Protein AF-A0AAP2DRD6-F1 (afdb_monomer_lite)

Foldseek 3Di:
DLVVLLVQLVVLVVQLVVLLVVCPPPPCSLVSLVVSLVRQVVSLLVVLVVCLVVVHPPNVLSVVLNVLSVVLVVVVVVVVPPPPDPDPPVNVSCSSHVSSVVSSVSSSVVSVCRVCVPDPPDDPPDPPDDD

pLDDT: mean 82.58, std 11.47, range [49.0, 95.38]

Sequence (131 aa):
MKYLDLAIQTIIFVFGMVMLFVSWGEADWPFAILYAQALLGPWQMTSSIVSVIAKAPFHRKKRLHLLLAAVYLIVLYACGNMSGVSISGRFFSILLTVPAWALAIFYYILTWQWVFPRIRKGGNFLPNLSF

Radius of gyration: 19.43 Å; chains: 1; bounding box: 36×37×69 Å

Secondary structure (DSSP, 8-state):
-HHHHHHHHHHHHHHHHHHHHHTTTSTTHHHHHHHHHHHHHHHHHHHHHHHHHTT-TTHHHHHHHHHHHHHHHHHHHHHHH-TT----HHHHHHHHHHHHHHHHHHHHHHHHHHHS----S-----TT---

Organism: NCBI:txid2782349

Structure (mmCIF, N/CA/C/O backbone):
data_AF-A0AAP2DRD6-F1
#
_entry.id   AF-A0AAP2DRD6-F1
#
loop_
_atom_site.group_PDB
_atom_site.id
_atom_site.type_symbol
_atom_site.label_atom_id
_atom_site.label_alt_id
_atom_site.label_comp_id
_atom_site.label_asym_id
_atom_site.label_entity_id
_atom_site.label_seq_id
_atom_site.pdbx_PDB_ins_code
_atom_site.Cartn_x
_atom_site.Cartn_y
_atom_site.Cartn_z
_atom_site.occupancy
_atom_site.B_iso_or_equiv
_atom_site.auth_seq_id
_atom_site.auth_comp_id
_atom_site.auth_asym_id
_atom_site.auth_atom_id
_atom_site.pdbx_PDB_model_num
ATOM 1 N N . MET A 1 1 ? -17.073 0.224 9.174 1.00 70.88 1 MET A N 1
ATOM 2 C CA . MET A 1 1 ? -15.954 0.636 8.293 1.00 70.88 1 MET A CA 1
ATOM 3 C C . MET A 1 1 ? -14.804 -0.378 8.282 1.00 70.88 1 MET A C 1
ATOM 5 O O . MET A 1 1 ? -14.449 -0.807 7.201 1.00 70.88 1 MET A O 1
ATOM 9 N N . LYS A 1 2 ? -14.250 -0.828 9.425 1.00 81.56 2 LYS A N 1
ATOM 10 C CA . LYS A 1 2 ? -13.060 -1.718 9.445 1.00 81.56 2 LYS A CA 1
ATOM 11 C C . LYS A 1 2 ? -13.171 -3.029 8.635 1.00 81.56 2 LYS A C 1
ATOM 13 O O . LYS A 1 2 ? -12.217 -3.401 7.971 1.00 81.56 2 LYS A O 1
ATOM 18 N N . TYR A 1 3 ? -14.326 -3.704 8.662 1.00 87.06 3 TYR A N 1
ATOM 19 C CA . TYR A 1 3 ? -14.547 -4.940 7.894 1.00 87.06 3 TYR A CA 1
ATOM 20 C C . TYR A 1 3 ? -14.652 -4.681 6.387 1.00 87.06 3 TYR A C 1
ATOM 22 O O . TYR A 1 3 ? -14.116 -5.450 5.603 1.00 87.06 3 TYR A O 1
ATOM 30 N N . LEU A 1 4 ? -15.297 -3.574 6.000 1.00 87.12 4 LEU A N 1
ATOM 31 C CA . LEU A 1 4 ? -15.389 -3.132 4.607 1.00 87.12 4 LEU A CA 1
ATOM 32 C C . LEU A 1 4 ? -14.004 -2.763 4.062 1.00 87.12 4 LEU A C 1
ATOM 34 O O . LEU A 1 4 ? -13.639 -3.184 2.973 1.00 87.12 4 LEU A O 1
ATOM 38 N N . ASP A 1 5 ? -13.224 -2.025 4.856 1.00 87.31 5 ASP A N 1
ATOM 39 C CA . ASP A 1 5 ? -11.844 -1.661 4.532 1.00 87.31 5 ASP A CA 1
ATOM 40 C C . ASP A 1 5 ? -10.975 -2.904 4.319 1.00 87.31 5 ASP A C 1
ATOM 42 O O . ASP A 1 5 ? -10.268 -2.991 3.320 1.00 87.31 5 ASP A O 1
ATOM 46 N N . LEU A 1 6 ? -11.079 -3.895 5.213 1.00 89.81 6 LEU A N 1
ATOM 47 C CA . LEU A 1 6 ? -10.365 -5.156 5.051 1.00 89.81 6 LEU A CA 1
ATOM 48 C C . LEU A 1 6 ? -10.82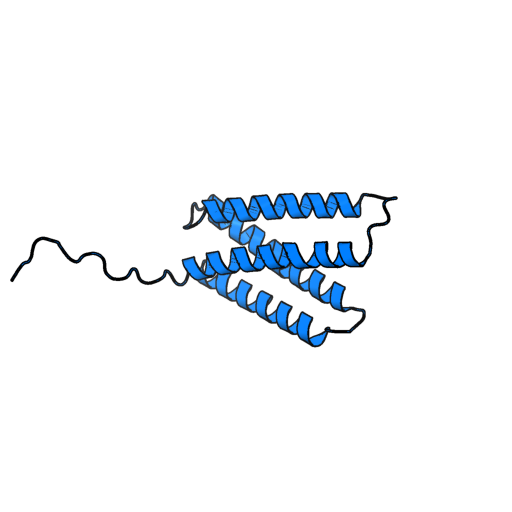4 -5.910 3.800 1.00 89.81 6 LEU A C 1
ATOM 50 O O . LEU A 1 6 ? -9.978 -6.329 3.026 1.00 89.81 6 LEU A O 1
ATOM 54 N N . ALA A 1 7 ? -12.135 -6.053 3.583 1.00 90.94 7 ALA A N 1
ATOM 55 C CA . ALA A 1 7 ? -12.675 -6.784 2.440 1.00 90.94 7 ALA A CA 1
ATOM 56 C C . ALA A 1 7 ? -12.221 -6.175 1.106 1.00 90.94 7 ALA A C 1
ATOM 58 O O . ALA A 1 7 ? -11.710 -6.892 0.250 1.00 90.94 7 ALA A O 1
ATOM 59 N N . ILE A 1 8 ? -12.342 -4.853 0.952 1.00 89.12 8 ILE A N 1
ATOM 60 C CA . ILE A 1 8 ? -11.920 -4.151 -0.266 1.00 89.12 8 ILE A CA 1
ATOM 61 C C . ILE A 1 8 ? -10.408 -4.277 -0.458 1.00 89.12 8 ILE A C 1
ATOM 63 O O . ILE A 1 8 ? -9.962 -4.596 -1.558 1.00 89.12 8 ILE A O 1
ATOM 67 N N . GLN A 1 9 ? -9.613 -4.117 0.605 1.00 89.12 9 GLN A N 1
ATOM 68 C CA . GLN A 1 9 ? -8.172 -4.335 0.510 1.00 89.12 9 GLN A CA 1
ATOM 69 C C . GLN A 1 9 ? -7.824 -5.768 0.125 1.00 89.12 9 GLN A C 1
ATOM 71 O O . GLN A 1 9 ? -6.981 -5.949 -0.741 1.00 89.12 9 GLN A O 1
ATOM 76 N N . THR A 1 10 ? -8.455 -6.781 0.721 1.00 90.69 10 THR A N 1
ATOM 77 C CA . THR A 1 10 ? -8.211 -8.185 0.374 1.00 90.69 10 THR A CA 1
ATOM 78 C C . THR A 1 10 ? -8.556 -8.445 -1.089 1.00 90.69 10 THR A C 1
ATOM 80 O O . THR A 1 10 ? -7.755 -9.061 -1.783 1.00 90.69 10 THR A O 1
ATOM 83 N N . ILE A 1 11 ? -9.692 -7.937 -1.581 1.00 90.00 11 ILE A N 1
ATOM 84 C CA . ILE A 1 11 ? -10.097 -8.087 -2.987 1.00 90.00 11 ILE A CA 1
ATOM 85 C C . ILE A 1 11 ? -9.059 -7.453 -3.915 1.00 90.00 11 ILE A C 1
AT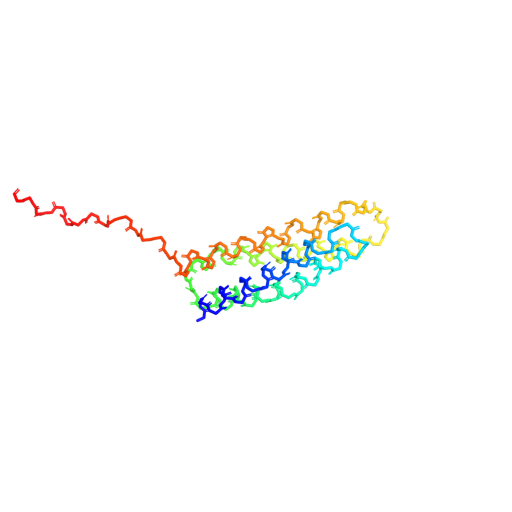OM 87 O O . ILE A 1 11 ? -8.573 -8.121 -4.822 1.00 90.00 11 ILE A O 1
ATOM 91 N N . ILE A 1 12 ? -8.679 -6.195 -3.673 1.00 86.19 12 ILE A N 1
ATOM 92 C CA . ILE A 1 12 ? -7.714 -5.487 -4.526 1.00 86.19 12 ILE A CA 1
ATOM 93 C C . ILE A 1 12 ? -6.322 -6.128 -4.429 1.00 86.19 12 ILE A C 1
ATOM 95 O O . ILE A 1 12 ? -5.630 -6.243 -5.435 1.00 86.19 12 ILE A O 1
ATOM 99 N N . PHE A 1 13 ? -5.909 -6.580 -3.244 1.00 86.06 13 PHE A N 1
ATOM 100 C CA . PHE A 1 13 ? -4.612 -7.224 -3.037 1.00 86.06 13 PHE A CA 1
ATOM 101 C C . PHE A 1 13 ? -4.537 -8.577 -3.752 1.00 86.06 13 PHE A C 1
ATOM 103 O O . PHE A 1 13 ? -3.557 -8.851 -4.439 1.00 86.06 13 PHE A O 1
ATOM 110 N N . VAL A 1 14 ? -5.587 -9.401 -3.650 1.00 88.56 14 VAL A N 1
ATOM 111 C CA . VAL A 1 14 ? -5.694 -10.671 -4.385 1.00 88.56 14 VAL A CA 1
ATOM 112 C C . VAL A 1 14 ? -5.745 -10.418 -5.888 1.00 88.56 14 VAL A C 1
ATOM 114 O O . VAL A 1 14 ? -5.010 -11.063 -6.627 1.00 88.56 14 VAL A O 1
ATOM 117 N N . PHE A 1 15 ? -6.545 -9.451 -6.340 1.00 85.19 15 PHE A N 1
ATOM 118 C CA . PHE A 1 15 ? -6.602 -9.062 -7.748 1.00 85.19 15 PHE A CA 1
ATOM 119 C C . PHE A 1 15 ? -5.227 -8.628 -8.270 1.00 85.19 15 PHE A C 1
ATOM 121 O O . PHE A 1 15 ? -4.784 -9.114 -9.306 1.00 85.19 15 PHE A O 1
ATOM 128 N N . GLY A 1 16 ? -4.513 -7.787 -7.517 1.00 82.00 16 GLY A N 1
ATOM 129 C CA . GLY A 1 16 ? -3.147 -7.385 -7.832 1.00 82.00 16 GLY A CA 1
ATOM 130 C C . GLY A 1 16 ? -2.209 -8.586 -7.938 1.00 82.00 16 GLY A C 1
ATOM 131 O O . GLY A 1 16 ? -1.508 -8.715 -8.930 1.00 82.00 16 GLY A O 1
ATOM 132 N N . 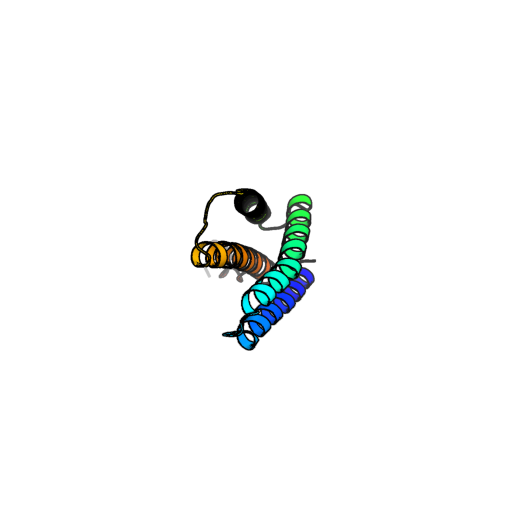MET A 1 17 ? -2.242 -9.509 -6.974 1.00 83.88 17 MET A N 1
ATOM 133 C CA . MET A 1 17 ? -1.425 -10.730 -7.003 1.00 83.88 17 MET A CA 1
ATOM 134 C C . MET A 1 17 ? -1.730 -11.623 -8.213 1.00 83.88 17 MET A C 1
ATOM 136 O O . MET A 1 17 ? -0.802 -12.150 -8.820 1.00 83.88 17 MET A O 1
ATOM 140 N N . VAL A 1 18 ? -3.005 -11.776 -8.583 1.00 86.06 18 VAL A N 1
ATOM 141 C CA . VAL A 1 18 ? -3.413 -12.529 -9.780 1.00 86.06 18 VAL A CA 1
ATOM 142 C C . VAL A 1 18 ? -2.898 -11.843 -11.041 1.00 86.06 18 VAL A C 1
ATOM 144 O O . VAL A 1 18 ? -2.298 -12.504 -11.881 1.00 86.06 18 VAL A O 1
ATOM 147 N N . MET A 1 19 ? -3.066 -10.524 -11.154 1.00 82.12 19 MET A N 1
ATOM 148 C CA . MET A 1 19 ? -2.563 -9.749 -12.290 1.00 82.12 19 MET A CA 1
ATOM 149 C C . MET A 1 19 ? -1.046 -9.859 -12.426 1.00 82.12 19 MET A C 1
ATOM 151 O O . MET A 1 19 ? -0.549 -10.075 -13.528 1.00 82.12 19 MET A O 1
ATOM 155 N N . LEU A 1 20 ? -0.313 -9.774 -11.313 1.00 79.38 20 LEU A N 1
ATOM 156 C CA . LEU A 1 20 ? 1.125 -10.023 -11.294 1.00 79.38 20 LEU A CA 1
ATOM 157 C C . LEU A 1 20 ? 1.437 -11.438 -11.800 1.00 79.38 20 LEU A C 1
ATOM 159 O O . LEU A 1 20 ? 2.249 -11.607 -12.700 1.00 79.38 20 LEU A O 1
ATOM 163 N N . PHE A 1 21 ? 0.774 -12.460 -11.267 1.00 84.12 21 PHE A N 1
ATOM 164 C CA . PHE A 1 21 ? 1.063 -13.839 -11.648 1.00 84.12 21 PHE A CA 1
ATOM 165 C C . PHE A 1 21 ? 0.777 -14.124 -13.130 1.00 84.12 21 PHE A C 1
ATOM 167 O O . PHE A 1 21 ? 1.569 -14.793 -13.785 1.00 84.12 21 PHE A O 1
ATOM 174 N N . VAL A 1 22 ? -0.329 -13.598 -13.662 1.00 84.12 22 VAL A N 1
ATOM 175 C CA . VAL A 1 22 ? -0.752 -13.817 -15.054 1.00 84.12 22 VAL A CA 1
ATOM 176 C C . VAL A 1 22 ? 0.110 -13.032 -16.041 1.00 84.12 22 VAL A C 1
ATOM 178 O O . VAL A 1 22 ? 0.450 -13.567 -17.086 1.00 84.12 22 VAL A O 1
ATOM 181 N N . SER A 1 23 ? 0.506 -11.800 -15.706 1.00 80.56 23 SER A N 1
ATOM 182 C CA . SER A 1 23 ? 1.374 -10.980 -16.568 1.00 80.56 23 SER A CA 1
ATOM 183 C C . SER A 1 23 ? 2.868 -11.274 -16.389 1.00 80.56 23 SER A C 1
ATOM 185 O O . SER A 1 23 ? 3.709 -10.603 -16.985 1.00 80.56 23 SER A O 1
ATOM 187 N N . TRP A 1 24 ? 3.238 -12.255 -15.558 1.00 80.00 24 TRP A N 1
ATOM 188 C CA . TRP A 1 24 ? 4.636 -12.543 -15.253 1.00 80.00 24 TRP A CA 1
ATOM 189 C C . TRP A 1 24 ? 5.410 -12.975 -16.504 1.00 80.00 24 TRP A C 1
ATOM 191 O O . TRP A 1 24 ? 5.160 -14.030 -17.081 1.00 80.00 24 TRP A O 1
ATOM 201 N N . GLY A 1 25 ? 6.410 -12.178 -16.885 1.00 72.56 25 GLY A N 1
ATOM 202 C CA . GLY A 1 25 ? 7.235 -12.428 -18.069 1.00 72.56 25 GLY A CA 1
ATOM 203 C C . GLY A 1 25 ? 6.702 -11.797 -19.357 1.00 72.56 25 GLY A C 1
ATOM 204 O O . GLY A 1 25 ? 7.399 -11.843 -20.369 1.00 72.56 25 GLY A O 1
ATOM 205 N N . GLU A 1 26 ? 5.530 -11.158 -19.321 1.00 81.06 26 GLU A N 1
ATOM 206 C CA . GLU A 1 26 ? 5.043 -10.330 -20.423 1.00 81.06 26 GLU A CA 1
ATOM 207 C C . GLU A 1 26 ? 5.681 -8.934 -20.389 1.00 81.06 26 GLU A C 1
ATOM 209 O O . GLU A 1 26 ? 6.056 -8.420 -19.331 1.00 81.06 26 GLU A O 1
ATOM 214 N N . ALA A 1 27 ? 5.785 -8.289 -21.554 1.00 76.56 27 ALA A N 1
ATOM 215 C CA . ALA A 1 27 ? 6.315 -6.927 -21.660 1.00 76.56 27 ALA A CA 1
ATOM 216 C C . ALA A 1 27 ? 5.480 -5.906 -20.857 1.00 76.56 27 ALA A C 1
ATOM 218 O O . ALA A 1 27 ? 6.024 -4.912 -20.372 1.00 76.56 27 ALA A O 1
ATOM 219 N N . ASP A 1 28 ? 4.190 -6.194 -20.660 1.00 74.75 28 ASP A N 1
ATOM 220 C CA . ASP A 1 28 ? 3.216 -5.297 -20.034 1.00 74.75 28 ASP A CA 1
ATOM 221 C C . ASP A 1 28 ? 3.046 -5.505 -18.520 1.00 74.75 28 ASP A C 1
ATOM 223 O O . ASP A 1 28 ? 2.290 -4.778 -17.868 1.00 74.75 28 ASP A O 1
ATOM 227 N N . TRP A 1 29 ? 3.802 -6.430 -17.921 1.00 74.06 29 TRP A N 1
ATOM 228 C CA . TRP A 1 29 ? 3.888 -6.630 -16.466 1.00 74.06 29 TRP A CA 1
ATOM 229 C C . TRP A 1 29 ? 3.983 -5.321 -15.644 1.00 74.06 29 TRP A C 1
ATOM 231 O O . TRP A 1 29 ? 3.283 -5.190 -14.632 1.00 74.06 29 TRP A O 1
ATOM 241 N N . PRO A 1 30 ? 4.781 -4.302 -16.044 1.00 73.94 30 PRO A N 1
ATOM 242 C CA . PRO A 1 30 ? 4.852 -3.038 -15.312 1.00 73.94 30 PRO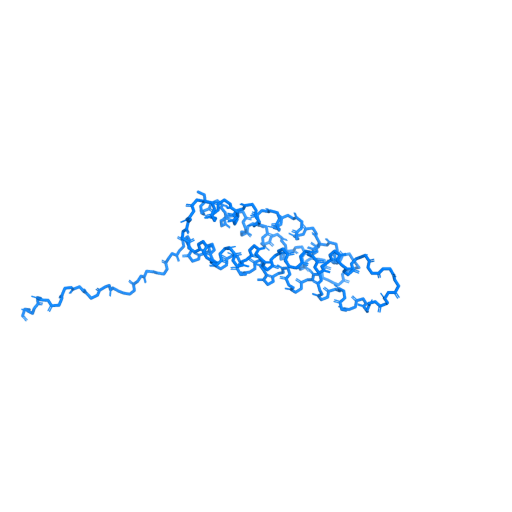 A CA 1
ATOM 243 C C . PRO A 1 30 ? 3.524 -2.272 -15.277 1.00 73.94 30 PRO A C 1
ATOM 245 O O . PRO A 1 30 ? 3.219 -1.619 -14.277 1.00 73.94 30 PRO A O 1
ATOM 248 N N . PHE A 1 31 ? 2.707 -2.362 -16.331 1.00 78.44 31 PHE A N 1
ATOM 249 C CA . PHE A 1 31 ? 1.393 -1.721 -16.364 1.00 78.44 31 PHE A CA 1
ATOM 250 C C . PHE A 1 31 ? 0.426 -2.391 -15.389 1.00 78.44 31 PHE A C 1
ATOM 252 O O . PHE A 1 31 ? -0.309 -1.693 -14.691 1.00 78.44 31 PHE A O 1
ATOM 259 N N . ALA A 1 32 ? 0.470 -3.720 -15.263 1.00 77.25 32 ALA A N 1
ATOM 260 C CA . ALA A 1 32 ? -0.336 -4.449 -14.284 1.00 77.25 32 ALA A CA 1
ATOM 261 C C . ALA A 1 32 ? -0.032 -4.004 -12.839 1.00 77.25 32 ALA A C 1
ATOM 263 O O . ALA A 1 32 ? -0.956 -3.785 -12.048 1.00 77.25 32 ALA A O 1
ATOM 264 N N . ILE A 1 33 ? 1.250 -3.787 -12.511 1.00 76.00 33 ILE A N 1
ATOM 265 C CA . ILE A 1 33 ? 1.674 -3.222 -11.219 1.00 76.00 33 ILE A CA 1
ATOM 266 C C . ILE A 1 33 ? 1.074 -1.828 -11.008 1.00 76.00 33 ILE A C 1
ATOM 268 O O . ILE A 1 33 ? 0.500 -1.559 -9.951 1.00 76.00 33 ILE A O 1
ATOM 272 N N . LEU A 1 34 ? 1.194 -0.944 -12.002 1.00 81.62 34 LEU A N 1
ATOM 273 C CA . LEU A 1 34 ? 0.692 0.429 -11.912 1.00 81.62 34 LEU A CA 1
ATOM 274 C C . LEU A 1 34 ? -0.830 0.472 -11.740 1.00 81.62 34 LEU A C 1
ATOM 276 O O . LEU A 1 34 ? -1.326 1.242 -10.919 1.00 81.62 34 LEU A O 1
ATOM 280 N N . TYR A 1 35 ? -1.575 -0.389 -12.438 1.00 82.44 35 TYR A N 1
ATOM 281 C CA . TYR A 1 35 ? -3.023 -0.508 -12.261 1.00 82.44 35 TYR A CA 1
ATOM 282 C C . TYR A 1 35 ? -3.397 -0.961 -10.848 1.00 82.44 35 TYR A C 1
ATOM 284 O O . TYR A 1 35 ? -4.268 -0.357 -10.219 1.00 82.44 35 TYR A O 1
ATOM 292 N N . ALA A 1 36 ? -2.716 -1.977 -10.310 1.00 81.12 36 ALA A N 1
ATOM 293 C CA . ALA A 1 36 ? -2.951 -2.426 -8.938 1.00 81.12 36 ALA A CA 1
ATOM 294 C C . ALA A 1 36 ? -2.681 -1.302 -7.921 1.00 81.12 36 ALA A C 1
ATOM 296 O O . ALA A 1 36 ? -3.455 -1.107 -6.982 1.00 81.12 36 ALA A O 1
ATOM 297 N N . GLN A 1 37 ? -1.627 -0.511 -8.136 1.00 85.50 37 GLN A N 1
ATOM 298 C CA . GLN A 1 37 ? -1.292 0.644 -7.299 1.00 85.50 37 GLN A CA 1
ATOM 299 C C . GLN A 1 37 ? -2.310 1.779 -7.416 1.00 85.50 37 GLN A C 1
ATOM 301 O O . GLN A 1 37 ? -2.673 2.372 -6.399 1.00 85.50 37 GLN A O 1
ATOM 306 N N . ALA A 1 38 ? -2.801 2.060 -8.623 1.00 85.12 38 ALA A N 1
ATOM 307 C CA . ALA A 1 38 ? -3.802 3.091 -8.873 1.00 85.12 38 ALA A CA 1
ATOM 308 C C . ALA A 1 38 ? -5.157 2.767 -8.225 1.00 85.12 38 ALA A C 1
ATOM 310 O O . ALA A 1 38 ? -5.885 3.679 -7.845 1.00 85.12 38 ALA A O 1
ATOM 311 N N . LEU A 1 39 ? -5.485 1.484 -8.053 1.00 86.50 39 LEU A N 1
ATOM 312 C CA . LEU A 1 39 ? -6.694 1.054 -7.347 1.00 86.50 39 LEU A CA 1
ATOM 313 C C . LEU A 1 39 ? -6.486 1.007 -5.826 1.00 86.50 39 LEU A C 1
ATOM 315 O O . LEU A 1 39 ? -7.302 1.529 -5.065 1.00 86.50 39 LEU A O 1
ATOM 319 N N . LEU A 1 40 ? -5.387 0.398 -5.367 1.00 87.50 40 LEU A N 1
ATOM 320 C CA . LEU A 1 40 ? -5.148 0.168 -3.941 1.00 87.50 40 LEU A CA 1
ATOM 321 C C . LEU A 1 40 ? -4.713 1.437 -3.200 1.00 87.50 40 LEU A C 1
ATOM 323 O O . LEU A 1 40 ? -5.173 1.687 -2.086 1.00 87.50 40 LEU A O 1
ATOM 327 N N . GLY A 1 41 ? -3.838 2.238 -3.807 1.00 88.12 41 GLY A N 1
ATOM 328 C CA . GLY A 1 41 ? -3.226 3.414 -3.188 1.00 88.12 41 GLY A CA 1
ATOM 329 C C . GLY A 1 41 ? -4.251 4.458 -2.737 1.00 88.12 41 GLY A C 1
ATOM 330 O O . GLY A 1 41 ? -4.302 4.767 -1.543 1.00 88.12 41 GLY A O 1
ATOM 331 N N . PRO A 1 42 ? -5.120 4.970 -3.631 1.00 90.94 42 PRO A N 1
ATOM 332 C CA . PRO A 1 42 ? -6.155 5.937 -3.263 1.00 90.94 42 PRO A CA 1
ATOM 333 C C . PRO A 1 42 ? -7.131 5.402 -2.212 1.00 90.94 42 PRO A C 1
ATOM 335 O O . PRO A 1 42 ? -7.513 6.128 -1.288 1.00 90.94 42 PRO A O 1
ATOM 338 N N . TRP A 1 43 ? -7.494 4.118 -2.295 1.00 91.12 43 TRP A N 1
ATOM 339 C CA . TRP A 1 43 ? -8.348 3.481 -1.294 1.00 91.12 43 TRP A CA 1
ATOM 340 C C . TRP A 1 43 ? -7.684 3.452 0.091 1.00 91.12 43 TRP A C 1
ATOM 342 O O . TRP A 1 43 ? -8.276 3.870 1.087 1.00 91.12 43 TRP A O 1
ATOM 352 N N . GLN A 1 44 ? -6.426 3.013 0.176 1.00 91.31 44 GLN A N 1
ATOM 353 C CA . GLN A 1 44 ? -5.693 2.975 1.444 1.00 91.31 44 GLN A CA 1
ATOM 354 C C . GLN A 1 44 ? -5.440 4.378 2.004 1.00 91.31 44 GLN A C 1
ATOM 356 O O . GLN A 1 44 ? -5.576 4.590 3.211 1.00 91.31 44 GLN A O 1
ATOM 361 N N . MET A 1 45 ? -5.149 5.355 1.144 1.00 91.12 45 MET A N 1
ATOM 362 C CA . MET A 1 45 ? -4.961 6.748 1.542 1.00 91.12 45 MET A CA 1
ATOM 363 C C . MET A 1 45 ? -6.241 7.336 2.148 1.00 91.12 45 MET A C 1
ATOM 365 O O . MET A 1 45 ? -6.207 7.846 3.270 1.00 91.12 45 MET A O 1
ATOM 369 N N . THR A 1 46 ? -7.380 7.209 1.461 1.00 91.19 46 THR A N 1
ATOM 370 C CA . THR A 1 46 ? -8.683 7.696 1.955 1.00 91.19 46 THR A CA 1
ATOM 371 C C . THR A 1 46 ? -9.092 6.996 3.251 1.00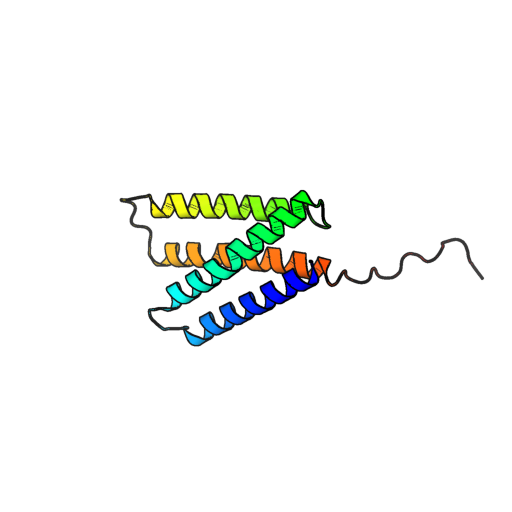 91.19 46 THR A C 1
ATOM 373 O O . THR A 1 46 ? -9.411 7.657 4.243 1.00 91.19 46 THR A O 1
ATOM 376 N N . SER A 1 47 ? -8.982 5.669 3.300 1.00 89.88 47 SER A N 1
ATOM 377 C CA . SER A 1 47 ? -9.242 4.865 4.498 1.00 89.88 47 SER A CA 1
ATOM 378 C C . SER A 1 47 ? -8.363 5.278 5.691 1.00 89.88 47 SER A C 1
ATOM 380 O O . SER A 1 47 ? -8.836 5.390 6.835 1.00 89.88 47 SER A O 1
ATOM 382 N N . SER A 1 48 ? -7.081 5.560 5.440 1.00 89.44 48 SER A N 1
ATOM 383 C CA . SER A 1 48 ? -6.136 5.993 6.466 1.00 89.44 48 SER A CA 1
ATOM 384 C C . SER A 1 48 ? -6.460 7.398 6.978 1.00 89.44 48 SER A C 1
ATOM 386 O O . SER A 1 48 ? -6.495 7.604 8.193 1.00 89.44 48 SER A O 1
ATOM 388 N N . ILE A 1 49 ? -6.792 8.340 6.087 1.00 92.50 49 ILE A N 1
ATOM 389 C CA . ILE A 1 49 ? -7.219 9.705 6.442 1.00 92.50 49 ILE A CA 1
ATOM 390 C C . ILE A 1 49 ? -8.458 9.661 7.338 1.00 92.50 49 ILE A C 1
ATOM 392 O O . ILE A 1 49 ? -8.432 10.215 8.440 1.00 92.50 49 ILE A O 1
ATOM 396 N N . VAL A 1 50 ? -9.504 8.939 6.923 1.00 90.44 50 VAL A N 1
ATOM 397 C CA . VAL A 1 50 ? -10.739 8.781 7.711 1.00 90.44 50 VAL A CA 1
ATOM 398 C C . VAL A 1 50 ? -10.425 8.206 9.092 1.00 90.44 50 VAL A C 1
ATOM 400 O O . VAL A 1 50 ? -10.913 8.704 10.105 1.00 90.44 50 VAL A O 1
ATOM 403 N N . SER A 1 51 ? -9.553 7.198 9.159 1.00 88.25 51 SER A N 1
ATOM 404 C CA . SER A 1 51 ? -9.160 6.575 10.427 1.00 88.25 51 SER A CA 1
ATOM 405 C C . SER A 1 51 ? -8.376 7.516 11.350 1.00 88.25 51 SER A C 1
ATOM 407 O O . SER A 1 51 ? -8.524 7.439 12.571 1.00 88.25 51 SER A O 1
ATOM 409 N N . VAL A 1 52 ? -7.531 8.391 10.796 1.00 90.81 52 VAL A N 1
ATOM 410 C CA . VAL A 1 52 ? -6.767 9.383 11.569 1.00 90.81 52 VAL A CA 1
ATOM 411 C C . VAL A 1 52 ? -7.683 10.488 12.093 1.00 90.81 52 VAL A C 1
ATOM 413 O O . VAL A 1 52 ? -7.587 10.824 13.274 1.00 90.81 52 VAL A O 1
ATOM 416 N N . ILE A 1 53 ? -8.591 11.004 11.258 1.00 92.81 53 ILE A N 1
ATOM 417 C CA . ILE A 1 53 ? -9.572 12.032 11.641 1.00 92.81 53 ILE A CA 1
ATOM 418 C C . ILE A 1 53 ? -10.500 11.498 12.738 1.00 92.81 53 ILE A C 1
ATOM 420 O O . ILE A 1 53 ? -10.673 12.141 13.771 1.00 92.81 53 ILE A O 1
ATOM 424 N N . ALA A 1 54 ? -11.016 10.279 12.568 1.00 90.31 54 ALA A N 1
ATOM 425 C CA . ALA A 1 54 ? -11.892 9.625 13.539 1.00 90.31 54 ALA A CA 1
ATOM 426 C C . ALA A 1 54 ? -11.164 9.116 14.802 1.00 90.31 54 ALA A C 1
ATOM 428 O O . ALA A 1 54 ? -11.790 8.480 15.648 1.00 90.31 54 ALA A O 1
ATOM 429 N N . LYS A 1 55 ? -9.846 9.346 14.935 1.00 87.94 55 LYS A N 1
ATOM 430 C CA . LYS A 1 55 ? -9.002 8.864 16.049 1.00 87.94 55 LYS A CA 1
ATOM 431 C C . LYS A 1 55 ? -9.159 7.360 16.322 1.00 87.94 55 LYS A C 1
ATOM 433 O O . LYS A 1 55 ? -9.124 6.913 17.469 1.00 87.94 55 LYS A O 1
ATOM 438 N N . ALA A 1 56 ? -9.297 6.567 15.262 1.00 85.62 56 ALA A N 1
ATOM 439 C CA . ALA A 1 56 ? -9.473 5.125 15.354 1.00 85.62 56 ALA A CA 1
ATOM 440 C C . ALA A 1 56 ? -8.269 4.428 16.035 1.00 85.62 56 ALA A C 1
ATOM 442 O O . ALA A 1 56 ? -7.169 4.999 16.145 1.00 85.62 56 ALA A O 1
ATOM 443 N N . PRO A 1 57 ? -8.421 3.165 16.473 1.00 85.12 57 PRO A N 1
ATOM 444 C CA . PRO A 1 57 ? -7.291 2.347 16.895 1.00 85.12 57 PRO A CA 1
ATOM 445 C C . PRO A 1 57 ? -6.169 2.358 15.849 1.00 85.12 57 PRO A C 1
ATOM 447 O O . PRO A 1 57 ? -6.416 2.365 14.645 1.00 85.12 57 PRO A O 1
ATOM 450 N N . PHE A 1 58 ? -4.920 2.391 16.318 1.00 86.94 58 PHE A N 1
ATOM 451 C CA . PHE A 1 58 ? -3.718 2.507 15.480 1.00 86.94 58 PHE A CA 1
ATOM 452 C C . PHE A 1 58 ? -3.566 3.820 14.682 1.00 86.94 58 PHE A C 1
ATOM 454 O O . PHE A 1 58 ? -2.687 3.886 13.821 1.00 86.94 58 PHE A O 1
ATOM 461 N N . HIS A 1 59 ? -4.311 4.894 14.992 1.00 87.81 59 HIS A N 1
ATOM 462 C CA . HIS A 1 59 ? -4.196 6.192 14.295 1.00 87.81 59 HIS A CA 1
ATOM 463 C C . HIS A 1 59 ? -2.752 6.718 14.175 1.00 87.81 59 HIS A C 1
ATOM 465 O O . HIS A 1 59 ? -2.399 7.281 13.144 1.00 87.81 59 HIS A O 1
ATOM 471 N N . ARG A 1 60 ? -1.880 6.504 15.176 1.00 90.69 60 ARG A N 1
ATOM 472 C CA . ARG A 1 60 ? -0.456 6.898 15.096 1.00 90.69 60 ARG A CA 1
ATOM 473 C C . ARG A 1 60 ? 0.294 6.162 13.980 1.00 90.69 60 ARG A C 1
ATOM 475 O O . ARG A 1 60 ? 1.039 6.784 13.233 1.00 90.69 60 ARG A O 1
ATOM 482 N N . LYS A 1 61 ? 0.065 4.852 13.834 1.00 91.38 61 LYS A N 1
ATOM 483 C CA . LYS A 1 61 ? 0.686 4.036 12.777 1.00 91.38 61 LYS A CA 1
ATOM 484 C C . LYS A 1 61 ? 0.097 4.355 11.400 1.00 91.38 61 LYS A C 1
ATOM 486 O O . LYS A 1 61 ? 0.830 4.399 10.422 1.00 91.38 61 LYS A O 1
ATOM 491 N N . LYS A 1 62 ? -1.204 4.657 11.334 1.00 91.56 62 LYS A N 1
ATOM 492 C CA . LYS A 1 62 ? -1.866 5.129 10.107 1.00 91.56 62 LYS A CA 1
ATOM 493 C C . LYS A 1 62 ? -1.376 6.517 9.668 1.00 91.56 62 LYS A C 1
ATOM 495 O O . LYS A 1 62 ? -1.179 6.750 8.481 1.00 91.56 62 LYS A O 1
ATOM 500 N N . ARG A 1 63 ? -1.064 7.407 10.618 1.00 93.31 63 ARG A N 1
ATOM 501 C CA . ARG A 1 63 ? -0.380 8.680 10.339 1.00 93.31 63 ARG A CA 1
ATOM 502 C C . ARG A 1 63 ? 1.024 8.459 9.770 1.00 93.31 63 ARG A C 1
ATOM 504 O O . ARG A 1 63 ? 1.379 9.118 8.803 1.00 93.31 63 ARG A O 1
ATOM 511 N N . LEU A 1 64 ? 1.790 7.519 10.331 1.00 94.50 64 LEU A N 1
ATOM 512 C CA . LEU A 1 64 ? 3.096 7.140 9.780 1.00 94.50 64 LEU A CA 1
ATOM 513 C C . LEU A 1 64 ? 2.967 6.600 8.347 1.00 94.50 64 LEU A C 1
ATOM 515 O O . LEU A 1 64 ? 3.725 7.022 7.485 1.00 94.50 64 LEU A O 1
ATOM 519 N N . HIS A 1 65 ? 1.982 5.734 8.078 1.00 94.31 65 HIS A N 1
ATOM 520 C CA . HIS A 1 65 ? 1.693 5.257 6.720 1.00 94.31 65 HIS A CA 1
ATOM 521 C C . HIS A 1 65 ? 1.439 6.416 5.748 1.00 94.31 65 HIS A C 1
ATOM 523 O O . HIS A 1 65 ? 2.050 6.454 4.688 1.00 94.31 65 HIS A O 1
ATOM 529 N N . LEU A 1 66 ? 0.588 7.381 6.121 1.00 93.88 66 LEU A N 1
ATOM 530 C CA . LEU A 1 66 ? 0.302 8.554 5.285 1.00 93.88 66 LEU A CA 1
ATOM 531 C C . LEU A 1 66 ? 1.548 9.401 5.024 1.00 93.88 66 LEU A C 1
ATOM 533 O O . LEU A 1 66 ? 1.748 9.850 3.901 1.00 93.88 66 LEU A O 1
ATOM 537 N N . LEU A 1 67 ? 2.390 9.602 6.040 1.00 95.38 67 LEU A N 1
ATOM 538 C CA . LEU A 1 67 ? 3.633 10.356 5.890 1.00 95.38 67 LEU A CA 1
ATOM 539 C C . LEU A 1 67 ? 4.602 9.645 4.939 1.00 95.38 67 LEU A C 1
ATOM 541 O O . LEU A 1 67 ? 5.142 10.278 4.038 1.00 95.38 67 LEU A O 1
ATOM 545 N N . LEU A 1 68 ? 4.781 8.331 5.092 1.00 95.06 68 LEU A N 1
ATOM 546 C CA . LEU A 1 68 ? 5.631 7.539 4.201 1.00 95.06 68 LEU A CA 1
ATOM 547 C C . LEU A 1 68 ? 5.080 7.499 2.770 1.00 95.06 68 LEU A C 1
ATOM 549 O O . LEU A 1 68 ? 5.853 7.617 1.825 1.00 95.06 68 LEU A O 1
ATOM 553 N N . ALA A 1 69 ? 3.759 7.391 2.604 1.00 93.44 69 ALA A N 1
ATOM 554 C CA . ALA A 1 69 ? 3.111 7.449 1.297 1.00 93.44 69 ALA A CA 1
ATOM 555 C C . ALA A 1 69 ? 3.302 8.820 0.627 1.00 93.44 69 ALA A C 1
ATOM 557 O O . ALA A 1 69 ? 3.625 8.880 -0.554 1.00 93.44 69 ALA A O 1
ATOM 558 N N . ALA A 1 70 ? 3.174 9.917 1.378 1.00 93.56 70 ALA A N 1
ATOM 559 C CA . ALA A 1 70 ? 3.420 11.263 0.864 1.00 93.56 70 ALA A CA 1
ATOM 560 C C . ALA A 1 70 ? 4.884 11.455 0.442 1.00 93.56 70 ALA A C 1
ATOM 562 O O . ALA A 1 70 ? 5.145 11.927 -0.661 1.00 93.56 70 ALA A O 1
ATOM 563 N N . VAL A 1 71 ? 5.839 11.035 1.281 1.00 94.75 71 VAL A N 1
ATOM 564 C CA . VAL A 1 71 ? 7.272 11.064 0.940 1.00 94.75 71 VAL A CA 1
ATOM 565 C C . VAL A 1 71 ? 7.543 10.237 -0.316 1.00 94.75 71 VAL A C 1
ATOM 567 O O . VAL A 1 71 ? 8.237 10.703 -1.213 1.00 94.75 71 VAL A O 1
ATOM 570 N N . TYR A 1 72 ? 6.958 9.043 -0.418 1.00 92.44 72 TYR A N 1
ATOM 571 C CA . TYR A 1 72 ? 7.103 8.190 -1.594 1.00 92.44 72 TYR A CA 1
ATOM 572 C C . TYR A 1 72 ? 6.567 8.851 -2.871 1.00 92.44 72 TYR A C 1
ATOM 574 O O . TYR A 1 72 ? 7.257 8.848 -3.888 1.00 92.44 72 TYR A O 1
ATOM 582 N N . LEU A 1 73 ? 5.387 9.475 -2.817 1.00 90.56 73 LEU A N 1
ATOM 583 C CA . LEU A 1 73 ? 4.819 10.207 -3.952 1.00 90.56 73 LEU A CA 1
ATOM 584 C C . LEU A 1 73 ? 5.680 11.411 -4.355 1.00 90.56 73 LEU A C 1
ATOM 586 O O . LEU A 1 73 ? 5.859 11.650 -5.545 1.00 90.56 73 LEU A O 1
ATOM 590 N N . ILE A 1 74 ? 6.256 12.134 -3.389 1.00 92.56 74 ILE A N 1
ATOM 591 C CA . ILE A 1 74 ? 7.189 13.239 -3.662 1.00 92.56 74 ILE A CA 1
ATOM 592 C C . ILE A 1 74 ? 8.450 12.718 -4.358 1.00 92.56 74 ILE A C 1
ATOM 594 O O . ILE A 1 74 ? 8.891 13.313 -5.338 1.00 92.56 74 ILE A O 1
ATOM 598 N N . VAL A 1 75 ? 9.012 11.599 -3.889 1.00 90.25 75 VAL A N 1
ATOM 599 C CA . VAL A 1 75 ? 10.184 10.967 -4.515 1.00 90.25 75 VAL A CA 1
ATOM 600 C C . VAL A 1 75 ? 9.859 10.505 -5.934 1.00 90.25 75 VAL A C 1
ATOM 602 O O . VAL A 1 75 ? 10.622 10.800 -6.848 1.00 90.25 75 VAL A O 1
ATOM 605 N N . LEU A 1 76 ? 8.716 9.845 -6.145 1.00 87.19 76 LEU A N 1
ATOM 606 C CA . LEU A 1 76 ? 8.264 9.443 -7.481 1.00 87.19 76 LEU A CA 1
ATOM 607 C C . LEU A 1 76 ? 8.097 10.643 -8.413 1.00 87.19 76 LEU A C 1
ATOM 609 O O . LEU A 1 76 ? 8.572 10.609 -9.547 1.00 87.19 76 LEU A O 1
ATOM 613 N N . TYR A 1 77 ? 7.459 11.709 -7.930 1.00 87.81 77 TYR A N 1
ATOM 614 C CA . TYR A 1 77 ? 7.274 12.939 -8.690 1.00 87.81 77 TYR A CA 1
ATOM 615 C C . TYR A 1 77 ? 8.618 13.578 -9.053 1.00 87.81 77 TYR A C 1
ATOM 617 O O . TYR A 1 77 ? 8.833 13.929 -10.212 1.00 87.81 77 TYR A O 1
ATOM 625 N N . ALA A 1 78 ? 9.544 13.685 -8.097 1.00 88.06 78 ALA A N 1
ATOM 626 C CA . ALA A 1 78 ? 10.879 14.217 -8.343 1.00 88.06 78 ALA A CA 1
ATOM 627 C C . ALA A 1 78 ? 11.625 13.375 -9.388 1.00 88.06 78 ALA A C 1
ATOM 629 O O . ALA A 1 78 ? 12.099 13.925 -10.376 1.00 88.06 78 ALA A O 1
ATOM 630 N N . CYS A 1 79 ? 11.649 12.047 -9.236 1.00 84.44 79 CYS A N 1
ATOM 631 C CA . CYS A 1 79 ? 12.285 11.147 -10.200 1.00 84.44 79 CYS A CA 1
ATOM 632 C C . CYS A 1 79 ? 11.681 11.261 -11.607 1.00 84.44 79 CYS A C 1
ATOM 634 O O . CYS A 1 79 ? 12.429 11.238 -12.580 1.00 84.44 79 CYS A O 1
ATOM 636 N N . GLY A 1 80 ? 10.358 11.415 -11.726 1.00 80.62 80 GLY A N 1
ATOM 637 C CA . GLY A 1 80 ? 9.687 11.591 -13.018 1.00 80.62 80 GLY A CA 1
ATOM 638 C C . GLY A 1 80 ? 9.977 12.933 -13.700 1.00 80.62 80 GLY A C 1
ATOM 639 O O . GLY A 1 80 ? 9.932 13.012 -14.923 1.00 80.62 80 GLY A O 1
ATOM 640 N N . ASN A 1 81 ? 10.306 13.973 -12.928 1.00 81.81 81 ASN A N 1
ATOM 641 C CA . ASN A 1 81 ? 10.594 15.320 -13.436 1.00 81.81 81 ASN A CA 1
ATOM 642 C C . ASN A 1 81 ? 12.094 15.613 -13.603 1.00 81.81 81 ASN A C 1
ATOM 644 O O . ASN A 1 81 ? 12.458 16.684 -14.085 1.00 81.81 81 ASN A O 1
ATOM 648 N N . MET A 1 82 ? 12.983 14.687 -13.235 1.00 80.56 82 MET A N 1
ATOM 649 C CA . MET A 1 82 ? 14.421 14.809 -13.492 1.00 80.56 82 MET A CA 1
ATOM 650 C C . MET A 1 82 ? 14.727 14.503 -14.964 1.00 80.56 82 MET A C 1
ATOM 652 O O . MET A 1 82 ? 15.317 13.480 -15.310 1.00 80.56 82 MET A O 1
ATOM 656 N N . SER A 1 83 ? 14.330 15.412 -15.853 1.00 55.38 83 SER A N 1
ATOM 657 C CA . SER A 1 83 ? 14.716 15.396 -17.262 1.00 55.38 83 SER A CA 1
ATOM 658 C C . SER A 1 83 ? 16.235 15.568 -17.378 1.00 55.38 83 SER A C 1
ATOM 660 O O . SER A 1 83 ? 16.756 16.654 -17.135 1.00 55.38 83 SER A O 1
ATOM 662 N N . GLY A 1 84 ? 16.948 14.490 -17.718 1.00 61.00 84 GLY A N 1
ATOM 663 C CA . GLY A 1 84 ? 18.396 14.506 -17.982 1.00 61.00 84 GLY A CA 1
ATOM 664 C C . GLY A 1 84 ? 19.230 13.521 -17.159 1.00 61.00 84 GLY A C 1
ATOM 665 O O . GLY A 1 84 ? 20.386 13.286 -17.501 1.00 61.00 84 GLY A O 1
ATOM 666 N N . VAL A 1 85 ? 18.664 12.896 -16.121 1.00 68.19 85 VAL A N 1
ATOM 667 C CA . VAL A 1 85 ? 19.349 11.826 -15.377 1.00 68.19 85 VAL A CA 1
ATOM 668 C C . VAL A 1 85 ? 18.917 10.481 -15.953 1.00 68.19 85 VAL A C 1
ATOM 670 O O . VAL A 1 85 ? 17.753 10.099 -15.848 1.00 68.19 85 VAL A O 1
ATOM 673 N N . SER A 1 86 ? 19.848 9.746 -16.565 1.00 64.50 86 SER A N 1
ATOM 674 C CA . SER A 1 86 ? 19.608 8.382 -17.047 1.00 64.50 86 SER A CA 1
ATOM 675 C C . SER A 1 86 ? 19.487 7.417 -15.864 1.00 64.50 86 SER A C 1
ATOM 677 O O . SER A 1 86 ? 20.421 6.721 -15.468 1.00 64.50 86 SER A O 1
ATOM 679 N N . ILE A 1 87 ? 18.306 7.381 -15.255 1.00 71.00 87 ILE A N 1
ATOM 680 C CA . ILE A 1 87 ? 17.990 6.395 -14.227 1.00 71.00 87 ILE A CA 1
ATOM 681 C C . ILE A 1 87 ? 17.915 5.024 -14.907 1.00 71.00 87 ILE A C 1
ATOM 683 O O . ILE A 1 87 ? 17.182 4.838 -15.877 1.00 71.00 87 ILE A O 1
ATOM 687 N N . SER A 1 88 ? 18.672 4.044 -14.404 1.00 78.75 88 SER A N 1
ATOM 688 C CA . SER A 1 88 ? 18.611 2.685 -14.952 1.00 78.75 88 SER A CA 1
ATOM 689 C C . SER A 1 88 ? 17.176 2.135 -14.878 1.00 78.75 88 SER A C 1
ATOM 691 O O . SER A 1 88 ? 16.522 2.229 -13.836 1.00 78.75 88 SER A O 1
ATOM 693 N N . GLY A 1 89 ? 16.688 1.510 -15.955 1.00 75.69 89 GLY A N 1
ATOM 694 C CA . GLY A 1 89 ? 15.320 0.966 -15.998 1.00 75.69 89 GLY A CA 1
ATOM 695 C C . GLY A 1 89 ? 15.036 -0.069 -14.898 1.00 75.69 89 GLY A C 1
ATOM 696 O O . GLY A 1 89 ? 13.918 -0.155 -14.387 1.00 75.69 89 GLY A O 1
ATOM 697 N N . ARG A 1 90 ? 16.070 -0.797 -14.446 1.00 79.00 90 ARG A N 1
ATOM 698 C CA . ARG A 1 90 ? 15.981 -1.705 -13.289 1.00 79.00 90 ARG A CA 1
ATOM 699 C C . ARG A 1 90 ? 15.709 -0.952 -11.989 1.00 79.00 90 ARG A C 1
ATOM 701 O O . ARG A 1 90 ? 14.831 -1.356 -11.233 1.00 79.00 90 ARG A O 1
ATOM 708 N N . PHE A 1 91 ? 16.425 0.143 -11.739 1.00 81.69 91 PHE A N 1
ATOM 709 C CA . PHE A 1 91 ? 16.203 0.966 -10.550 1.00 81.69 91 PHE A CA 1
ATOM 710 C C . PHE A 1 91 ? 14.794 1.565 -10.547 1.00 81.69 91 PHE A C 1
ATOM 712 O O . PHE A 1 91 ? 14.105 1.497 -9.533 1.00 81.69 91 PHE A O 1
ATOM 719 N N . PHE A 1 92 ? 14.336 2.071 -11.694 1.00 79.62 92 PHE A N 1
ATOM 720 C CA . PHE A 1 92 ? 12.983 2.609 -11.832 1.00 79.62 92 PHE A CA 1
ATOM 721 C C . PHE A 1 92 ? 11.905 1.546 -11.557 1.00 79.62 92 PHE A C 1
ATOM 723 O O . PHE A 1 92 ? 10.958 1.800 -10.816 1.00 79.62 92 PHE A O 1
ATOM 730 N N . SER A 1 93 ? 12.096 0.319 -12.051 1.00 78.69 93 SER A N 1
ATOM 731 C CA . SER A 1 93 ? 11.179 -0.806 -11.800 1.00 78.69 93 SER A CA 1
ATOM 732 C C . SER A 1 93 ? 11.107 -1.188 -10.315 1.00 78.69 93 SER A C 1
ATOM 734 O O . SER A 1 93 ? 10.022 -1.429 -9.778 1.00 78.69 93 SER A O 1
ATOM 736 N N . ILE A 1 94 ? 12.254 -1.208 -9.625 1.00 84.06 94 ILE A N 1
ATOM 737 C CA . ILE A 1 94 ? 12.322 -1.464 -8.178 1.00 84.06 94 ILE A CA 1
ATOM 738 C C . ILE A 1 94 ? 11.622 -0.341 -7.406 1.00 84.06 94 ILE A C 1
ATOM 740 O O . ILE A 1 94 ? 10.831 -0.628 -6.507 1.00 84.06 94 ILE A O 1
ATOM 744 N N . LEU A 1 95 ? 11.875 0.919 -7.772 1.00 85.31 95 LEU A N 1
ATOM 745 C CA . LEU A 1 95 ? 11.289 2.098 -7.131 1.00 85.31 95 LEU A CA 1
ATOM 746 C C . LEU A 1 95 ? 9.765 2.153 -7.293 1.00 85.31 95 LEU A C 1
ATOM 748 O O . LEU A 1 95 ? 9.063 2.529 -6.354 1.00 85.31 95 LEU A O 1
ATOM 752 N N . LEU A 1 96 ? 9.245 1.755 -8.455 1.00 82.69 96 LEU A N 1
ATOM 753 C CA . LEU A 1 96 ? 7.806 1.653 -8.683 1.00 82.69 96 LEU A CA 1
ATOM 754 C C . LEU A 1 96 ? 7.182 0.516 -7.879 1.00 82.69 96 LEU A C 1
ATOM 756 O O . LEU A 1 96 ? 6.081 0.668 -7.372 1.00 82.69 96 LEU A O 1
ATOM 760 N N . THR A 1 97 ? 7.863 -0.617 -7.721 1.00 83.44 97 THR A N 1
ATOM 761 C CA . THR A 1 97 ? 7.225 -1.821 -7.169 1.00 83.44 97 THR A CA 1
ATOM 762 C C . THR A 1 97 ? 7.416 -1.939 -5.657 1.00 83.44 97 THR A C 1
ATOM 764 O O . THR A 1 97 ? 6.450 -1.991 -4.898 1.00 83.44 97 THR A O 1
ATOM 767 N N . VAL A 1 98 ? 8.660 -1.970 -5.179 1.00 87.81 98 VAL A N 1
ATOM 768 C CA . VAL A 1 98 ? 8.971 -2.409 -3.808 1.00 87.81 98 VAL A CA 1
ATOM 769 C C . VAL A 1 98 ? 8.358 -1.500 -2.731 1.00 87.81 98 VAL A C 1
ATOM 771 O O . VAL A 1 98 ? 7.677 -2.026 -1.845 1.00 87.81 98 VAL A O 1
ATOM 774 N N . PRO A 1 99 ? 8.519 -0.161 -2.774 1.00 90.81 99 PRO A N 1
ATOM 775 C CA . PRO A 1 99 ? 7.977 0.710 -1.732 1.00 90.81 99 PRO A CA 1
ATOM 776 C C . PRO A 1 99 ? 6.445 0.717 -1.699 1.00 90.81 99 PRO A C 1
ATOM 778 O O . PRO A 1 99 ? 5.856 0.699 -0.617 1.00 90.81 99 PRO A O 1
ATOM 781 N N . ALA A 1 100 ? 5.795 0.694 -2.866 1.00 89.00 100 ALA A N 1
ATOM 782 C CA . ALA A 1 100 ? 4.339 0.687 -2.971 1.00 89.00 100 ALA A CA 1
ATOM 783 C C . ALA A 1 100 ? 3.731 -0.576 -2.342 1.00 89.00 100 ALA A C 1
ATOM 785 O O . ALA A 1 100 ? 2.819 -0.488 -1.518 1.00 89.00 100 ALA A O 1
ATOM 786 N N . TRP A 1 101 ? 4.280 -1.752 -2.658 1.00 89.12 101 TRP A N 1
ATOM 787 C CA . TRP A 1 101 ? 3.819 -3.017 -2.081 1.00 89.12 101 TRP A CA 1
ATOM 788 C C . TRP A 1 101 ? 4.157 -3.135 -0.589 1.00 89.12 101 TRP A C 1
ATOM 790 O O . TRP A 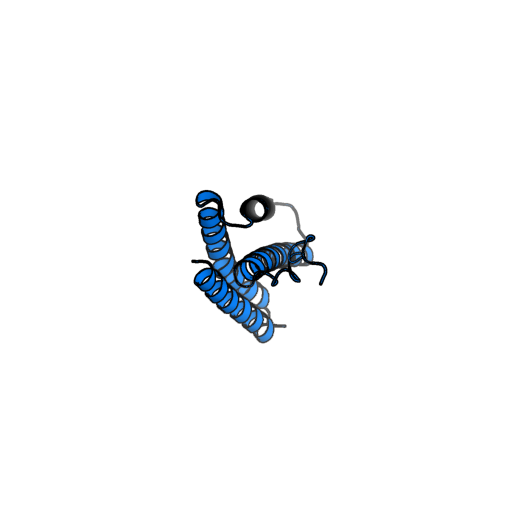1 101 ? 3.335 -3.620 0.188 1.00 89.12 101 TRP A O 1
ATOM 800 N N . ALA A 1 102 ? 5.311 -2.624 -0.149 1.00 92.50 102 ALA A N 1
ATOM 801 C CA . ALA A 1 102 ? 5.650 -2.566 1.273 1.00 92.50 102 ALA A CA 1
ATOM 802 C C . ALA A 1 102 ? 4.656 -1.696 2.067 1.00 92.50 102 ALA A C 1
ATOM 804 O O . ALA A 1 102 ? 4.197 -2.101 3.139 1.00 92.50 102 ALA A O 1
ATOM 805 N N . LEU A 1 103 ? 4.272 -0.532 1.529 1.00 92.81 103 LEU A N 1
ATOM 806 C CA . LEU A 1 103 ? 3.246 0.336 2.115 1.00 92.81 103 LEU A CA 1
ATOM 807 C C . LEU A 1 103 ? 1.875 -0.342 2.154 1.00 92.81 103 LEU A C 1
ATOM 809 O O . LEU A 1 103 ? 1.189 -0.267 3.179 1.00 92.81 103 LEU A O 1
ATOM 813 N N . ALA A 1 104 ? 1.509 -1.036 1.077 1.00 90.94 104 ALA A N 1
ATOM 814 C CA . ALA A 1 104 ? 0.261 -1.776 0.989 1.00 90.94 104 ALA A CA 1
ATOM 815 C C . ALA A 1 104 ? 0.166 -2.883 2.043 1.00 90.94 104 ALA A C 1
ATOM 817 O O . ALA A 1 104 ? -0.829 -2.960 2.767 1.00 90.94 104 ALA A O 1
ATOM 818 N N . ILE A 1 105 ? 1.219 -3.695 2.173 1.00 93.00 105 ILE A N 1
ATOM 819 C CA . ILE A 1 105 ? 1.318 -4.765 3.173 1.00 93.00 105 ILE A CA 1
ATOM 820 C C . ILE A 1 105 ? 1.296 -4.177 4.586 1.00 93.00 105 ILE A C 1
ATOM 822 O O . ILE A 1 105 ? 0.581 -4.681 5.453 1.00 93.00 105 ILE A O 1
ATOM 826 N N . PHE A 1 106 ? 2.036 -3.090 4.826 1.00 94.06 106 PHE A N 1
ATOM 827 C CA . PHE A 1 106 ? 2.039 -2.408 6.118 1.00 94.06 106 PHE A CA 1
ATOM 828 C C . PHE A 1 106 ? 0.628 -1.981 6.535 1.00 94.06 106 PHE A C 1
ATOM 830 O O . PHE A 1 106 ? 0.210 -2.261 7.662 1.00 94.06 106 PHE A O 1
ATOM 837 N N . TYR A 1 107 ? -0.126 -1.346 5.633 1.00 92.62 107 TYR A N 1
ATOM 838 C CA . TYR A 1 107 ? -1.497 -0.926 5.918 1.00 92.62 107 TYR A CA 1
ATOM 839 C C . TYR A 1 107 ? -2.440 -2.120 6.110 1.00 92.62 107 TYR A C 1
ATOM 841 O O . TYR A 1 107 ? -3.210 -2.141 7.073 1.00 92.62 107 TYR A O 1
ATOM 849 N N . TYR A 1 108 ? -2.312 -3.151 5.272 1.00 92.31 108 TYR A N 1
ATOM 850 C CA . TYR A 1 108 ? -3.106 -4.374 5.373 1.00 92.31 108 TYR A CA 1
ATOM 851 C C . TYR A 1 108 ? -2.937 -5.066 6.729 1.00 92.31 108 TYR A C 1
ATOM 853 O O . TYR A 1 108 ? -3.926 -5.403 7.381 1.00 92.31 108 TYR A O 1
ATOM 861 N N . ILE A 1 109 ? -1.699 -5.207 7.219 1.00 92.44 109 ILE A N 1
ATOM 862 C CA . ILE A 1 109 ? -1.412 -5.792 8.540 1.00 92.44 109 ILE A CA 1
ATOM 863 C C . ILE A 1 109 ? -2.084 -4.983 9.656 1.00 92.44 109 ILE A C 1
ATOM 865 O O . ILE A 1 109 ? -2.630 -5.565 10.597 1.00 92.44 109 ILE A O 1
ATOM 869 N N . LEU A 1 110 ? -2.069 -3.650 9.570 1.00 90.94 110 LEU A N 1
ATOM 870 C CA . LEU A 1 110 ? -2.735 -2.794 10.556 1.00 90.94 110 LEU A CA 1
ATOM 871 C C . LEU A 1 110 ? -4.252 -2.990 10.544 1.00 90.94 110 LEU A C 1
ATOM 873 O O . LEU A 1 110 ? -4.854 -3.135 11.611 1.00 90.94 110 LEU A O 1
ATOM 877 N N . THR A 1 111 ? -4.871 -3.014 9.363 1.00 90.25 111 THR A N 1
ATOM 878 C CA . THR A 1 111 ? -6.315 -3.245 9.234 1.00 90.25 111 THR A CA 1
ATOM 879 C C . THR A 1 111 ? -6.686 -4.658 9.699 1.00 90.25 111 THR A C 1
ATOM 881 O O . THR A 1 111 ? -7.653 -4.810 10.447 1.00 90.25 111 THR A O 1
ATOM 884 N N . TRP A 1 112 ? -5.874 -5.674 9.390 1.00 90.31 112 TRP A N 1
ATOM 885 C CA . TRP A 1 112 ? -6.051 -7.042 9.885 1.00 90.31 112 TRP A CA 1
ATOM 886 C C . TRP A 1 112 ? -6.016 -7.114 11.415 1.00 90.31 112 TRP A C 1
ATOM 888 O O . TRP A 1 112 ? -6.936 -7.649 12.027 1.00 90.31 112 TRP A O 1
ATOM 898 N N . GLN A 1 113 ? -5.002 -6.520 12.056 1.00 89.06 113 GLN A N 1
ATOM 899 C CA . GLN A 1 113 ? -4.891 -6.465 13.522 1.00 89.06 113 GLN A CA 1
ATOM 900 C C . GLN A 1 113 ? -6.051 -5.707 14.178 1.00 89.06 113 GLN A C 1
ATOM 902 O O . GLN A 1 113 ? -6.397 -5.971 15.330 1.00 89.06 113 GLN A O 1
ATOM 907 N N . TRP A 1 114 ? -6.646 -4.751 13.467 1.00 87.69 114 TRP A N 1
ATOM 908 C CA . TRP A 1 114 ? -7.790 -3.990 13.956 1.00 87.69 114 TRP A CA 1
ATOM 909 C C . TRP A 1 114 ? -9.120 -4.751 13.828 1.00 87.69 114 TRP A C 1
ATOM 911 O O . TRP A 1 114 ? -10.012 -4.609 14.674 1.00 87.69 114 TRP A O 1
ATOM 921 N N . VAL A 1 115 ? -9.263 -5.566 12.783 1.00 88.06 115 VAL A N 1
ATOM 922 C CA . VAL A 1 115 ? -10.433 -6.428 12.572 1.00 88.06 115 VAL A CA 1
ATOM 923 C C . VAL A 1 115 ? -10.382 -7.658 13.473 1.00 88.06 115 VAL A C 1
ATOM 925 O O . VAL A 1 115 ? -11.369 -7.938 14.152 1.00 88.06 115 VAL A O 1
ATOM 928 N N . PHE A 1 116 ? -9.228 -8.322 13.527 1.00 87.06 116 PHE A N 1
ATOM 929 C CA . PHE A 1 116 ? -8.948 -9.503 14.337 1.00 87.06 116 PHE A CA 1
ATOM 930 C C . PHE A 1 116 ? -7.939 -9.147 15.435 1.00 87.06 116 PHE A C 1
ATOM 932 O O . PHE A 1 116 ? -6.758 -9.504 15.338 1.00 87.06 116 PHE A O 1
ATOM 939 N N . PRO A 1 117 ? -8.360 -8.414 16.485 1.00 79.75 117 PRO A N 1
ATOM 940 C CA . PRO A 1 117 ? -7.491 -8.187 17.625 1.00 79.75 117 PRO A CA 1
ATOM 941 C C . PRO A 1 117 ? -7.097 -9.554 18.180 1.00 79.75 117 PRO A C 1
ATOM 943 O O . PRO A 1 117 ? -7.967 -10.367 18.494 1.00 79.75 117 PRO A O 1
ATOM 946 N N . ARG A 1 118 ? -5.788 -9.829 18.272 1.00 72.50 118 ARG A N 1
ATOM 947 C CA . ARG A 1 118 ? -5.302 -11.037 18.950 1.00 72.50 118 ARG A CA 1
ATOM 948 C C . ARG A 1 118 ? -5.982 -11.076 20.314 1.00 72.50 118 ARG A C 1
ATOM 950 O O . ARG A 1 118 ? -5.824 -10.129 21.087 1.00 72.50 118 ARG A O 1
ATOM 957 N N . ILE A 1 119 ? -6.754 -12.132 20.570 1.00 59.06 119 ILE A N 1
ATOM 958 C CA . ILE A 1 119 ? -7.360 -12.386 21.875 1.00 59.06 119 ILE A CA 1
ATOM 959 C C . ILE A 1 119 ? -6.217 -12.259 22.880 1.00 59.06 119 ILE A C 1
ATOM 961 O O . ILE A 1 119 ? -5.229 -12.995 22.790 1.00 59.06 119 ILE A O 1
ATOM 965 N N . ARG A 1 120 ? -6.282 -11.253 23.762 1.00 56.91 120 ARG A N 1
ATOM 966 C CA . ARG A 1 120 ? -5.322 -11.136 24.861 1.00 56.91 120 ARG A CA 1
ATOM 967 C C . ARG A 1 120 ? -5.363 -12.481 25.579 1.00 56.91 120 ARG A C 1
ATOM 969 O O . ARG A 1 120 ? -6.427 -12.858 26.065 1.00 56.91 120 ARG A O 1
ATOM 976 N N . LYS A 1 121 ? -4.236 -13.206 25.611 1.00 53.44 121 LYS A N 1
ATOM 977 C CA . LYS A 1 121 ? -4.065 -14.322 26.551 1.00 53.44 121 LYS A CA 1
ATOM 978 C C . LYS A 1 121 ? -4.504 -13.788 27.913 1.00 53.44 121 LYS A C 1
ATOM 980 O O . LYS A 1 121 ? -4.100 -12.675 28.252 1.00 53.44 121 LYS A O 1
ATOM 985 N N . GLY A 1 122 ? -5.427 -14.518 28.543 1.00 52.19 122 GLY A N 1
ATOM 986 C CA . GLY A 1 122 ? -6.302 -14.059 29.618 1.00 52.19 122 GLY A CA 1
ATOM 987 C C . GLY A 1 122 ? -5.648 -13.028 30.523 1.00 52.19 122 GLY A C 1
ATOM 988 O O . GLY A 1 122 ? -4.528 -13.222 30.990 1.00 52.19 122 GLY A O 1
ATOM 989 N N . GLY A 1 123 ? -6.351 -11.915 30.751 1.00 49.59 123 GLY A N 1
ATOM 990 C CA . GLY A 1 123 ? -5.996 -11.048 31.864 1.00 49.59 123 GLY A CA 1
ATOM 991 C C . GLY A 1 123 ? -5.850 -11.909 33.112 1.00 49.59 123 GLY A C 1
ATOM 992 O O . GLY A 1 123 ? -6.623 -12.850 33.280 1.00 49.59 123 GLY A O 1
ATOM 993 N N . ASN A 1 124 ? -4.847 -11.610 33.938 1.00 55.75 124 ASN A N 1
ATOM 994 C CA . ASN A 1 124 ? -4.749 -12.144 35.289 1.00 55.75 124 ASN A CA 1
ATOM 995 C C . ASN A 1 124 ? -6.131 -12.004 35.933 1.00 55.75 124 ASN A C 1
ATOM 997 O O . ASN A 1 124 ? -6.561 -10.896 36.263 1.00 55.75 124 ASN A O 1
ATOM 1001 N N . PHE A 1 125 ? -6.862 -13.113 35.989 1.00 62.44 125 PHE A N 1
ATOM 1002 C CA . PHE A 1 125 ? -8.196 -13.163 36.544 1.00 62.44 125 PHE A CA 1
ATOM 1003 C C . PHE A 1 125 ? -7.998 -13.093 38.052 1.00 62.44 125 PHE A C 1
ATOM 1005 O O . PHE A 1 125 ? -7.681 -14.095 38.671 1.00 62.44 125 PHE A O 1
ATOM 1012 N N . LEU A 1 126 ? -8.078 -11.866 38.574 1.00 60.06 126 LEU A N 1
ATOM 1013 C CA . LEU A 1 126 ? -8.151 -11.483 39.985 1.00 60.06 126 LEU A CA 1
ATOM 1014 C C . LEU A 1 126 ? -7.069 -12.101 40.904 1.00 60.06 126 LEU A C 1
ATOM 1016 O O . LEU A 1 126 ? -7.177 -13.261 41.285 1.00 60.06 126 LEU A O 1
ATOM 1020 N N . PRO A 1 127 ? -6.082 -11.319 41.387 1.00 58.12 127 PRO A N 1
ATOM 1021 C CA . PRO A 1 127 ? -5.028 -11.826 42.276 1.00 58.12 127 PRO A CA 1
ATOM 1022 C C . PRO A 1 127 ? -5.502 -12.243 43.688 1.00 58.12 127 PRO A C 1
ATOM 1024 O O . PRO A 1 127 ? -4.665 -12.584 44.515 1.00 58.12 127 PRO A O 1
ATOM 1027 N N . ASN A 1 128 ? -6.810 -12.229 43.985 1.00 55.97 128 ASN A N 1
ATOM 1028 C CA . ASN A 1 128 ? -7.327 -12.284 45.360 1.00 55.97 128 ASN A CA 1
ATOM 1029 C C . ASN A 1 128 ? -8.293 -13.448 45.660 1.00 55.97 128 ASN A C 1
ATOM 1031 O O . ASN A 1 128 ? -8.975 -13.405 46.679 1.00 55.97 128 ASN A O 1
ATOM 1035 N N . LEU A 1 129 ? -8.384 -14.480 44.817 1.00 54.59 129 LEU A N 1
ATOM 1036 C CA . LEU A 1 129 ? -9.147 -15.691 45.150 1.00 54.59 129 LEU A CA 1
ATOM 1037 C C . LEU A 1 129 ? -8.225 -16.912 45.139 1.00 54.59 129 LEU A C 1
ATOM 1039 O O . LEU A 1 129 ? -8.175 -17.664 44.170 1.00 54.59 129 LEU A O 1
ATOM 1043 N N . SER A 1 130 ? -7.477 -17.084 46.229 1.00 49.00 130 SER A N 1
ATOM 1044 C CA . SER A 1 130 ? -6.941 -18.388 46.619 1.00 49.00 130 SER A CA 1
ATOM 1045 C C . SER A 1 130 ? -8.070 -19.182 47.281 1.00 49.00 130 SER A C 1
ATOM 1047 O O . SER A 1 130 ? -8.525 -18.798 48.361 1.00 49.00 130 SER A O 1
ATOM 1049 N N . PHE A 1 131 ? -8.539 -20.230 46.605 1.00 52.19 131 PHE A N 1
ATOM 1050 C CA . PHE A 1 131 ? -9.256 -21.334 47.246 1.00 52.19 131 PHE A CA 1
ATOM 1051 C C . PHE A 1 131 ? -8.261 -22.251 47.957 1.00 52.19 131 PHE A C 1
ATOM 1053 O O . PHE A 1 131 ? -7.127 -22.384 47.437 1.00 52.19 131 PHE A O 1
#